Protein AF-A0A7W0GN24-F1 (afdb_monomer_lite)

pLDDT: mean 95.6, std 2.6, range [81.31, 98.0]

Secondary structure (DSSP, 8-state):
-PPPS-----------SS--HHHHS-GGGGG---TT-SGGG--

Sequence (43 aa):
MEKFVVHAGLVAPLPRANVDTDAIIPKQFLKSIRRTGFGPNLF

Foldseek 3Di:
DDDDDDDDDDDDDDPDPPCDPCNQANPVVVVDPDPPDDVVRGD

Radius of gyration: 13.97 Å; chains: 1; bounding box: 26×26×33 Å

Structure (mmCIF, N/CA/C/O backbone):
data_AF-A0A7W0GN24-F1
#
_entry.id   AF-A0A7W0GN24-F1
#
loop_
_atom_site.group_PDB
_atom_site.id
_atom_site.type_symbol
_atom_site.label_atom_id
_atom_site.label_alt_id
_atom_site.label_comp_id
_atom_site.label_asym_id
_atom_site.label_entity_id
_atom_site.label_seq_id
_atom_site.pdbx_PDB_ins_code
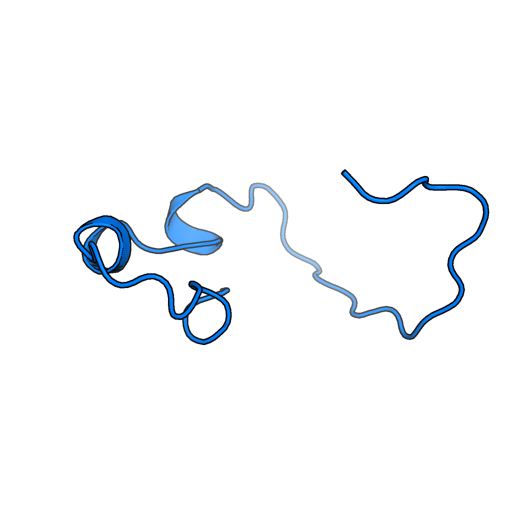_atom_site.Cartn_x
_atom_site.Cartn_y
_atom_site.Cartn_z
_atom_site.occupancy
_atom_site.B_iso_or_equiv
_atom_site.auth_seq_id
_atom_site.auth_comp_id
_atom_site.auth_asym_id
_atom_site.auth_atom_id
_atom_site.pdbx_PDB_model_num
ATOM 1 N N . MET A 1 1 ? -6.451 -16.986 -1.203 1.00 81.31 1 MET A N 1
ATOM 2 C CA . MET A 1 1 ? -5.592 -16.301 -2.190 1.00 81.31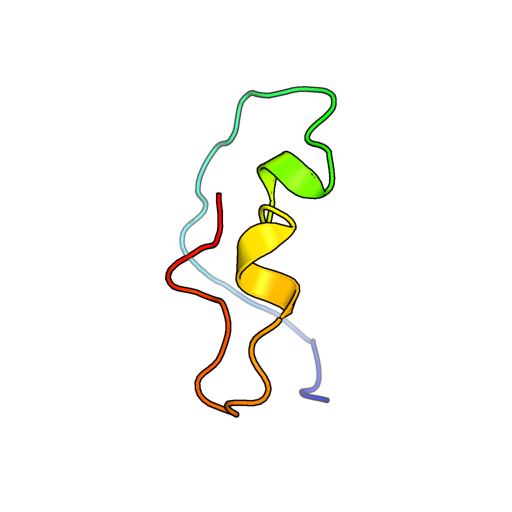 1 MET A CA 1
ATOM 3 C C . MET A 1 1 ? -6.242 -16.451 -3.543 1.00 81.31 1 MET A C 1
ATOM 5 O O . MET A 1 1 ? -6.652 -17.558 -3.871 1.00 81.31 1 MET A O 1
ATOM 9 N N . GLU A 1 2 ? -6.359 -15.359 -4.288 1.00 92.38 2 GLU A N 1
ATOM 10 C CA . GLU A 1 2 ? -6.845 -15.397 -5.667 1.00 92.38 2 GLU A CA 1
ATOM 11 C C . GLU A 1 2 ? -5.696 -15.761 -6.615 1.00 92.38 2 GLU A C 1
ATOM 13 O O . GLU A 1 2 ? -4.547 -15.379 -6.384 1.00 92.38 2 GLU A O 1
ATOM 18 N N . LYS A 1 3 ? -5.987 -16.546 -7.659 1.00 95.69 3 LYS A N 1
ATOM 19 C CA . LYS A 1 3 ? -4.978 -16.980 -8.632 1.00 95.69 3 LYS A CA 1
ATOM 20 C C . LYS A 1 3 ? -4.589 -15.800 -9.520 1.00 95.69 3 LYS A C 1
ATOM 22 O O . LYS A 1 3 ? -5.431 -15.253 -10.223 1.00 95.69 3 LYS A O 1
ATOM 27 N N . PHE A 1 4 ? -3.306 -15.461 -9.541 1.00 95.81 4 PHE A N 1
ATOM 28 C CA . PHE A 1 4 ? -2.770 -14.446 -10.442 1.00 95.81 4 PHE A CA 1
ATOM 29 C C . PHE A 1 4 ? -2.433 -15.072 -11.807 1.00 95.81 4 PHE A C 1
ATOM 31 O O . PHE A 1 4 ? -1.703 -16.061 -11.860 1.00 95.81 4 PHE A O 1
ATOM 38 N N . VAL A 1 5 ? -2.981 -14.531 -12.902 1.00 96.88 5 VAL A N 1
ATOM 39 C CA . VAL A 1 5 ? -2.714 -15.001 -14.281 1.00 96.88 5 VAL A CA 1
ATOM 40 C C . VAL A 1 5 ? -2.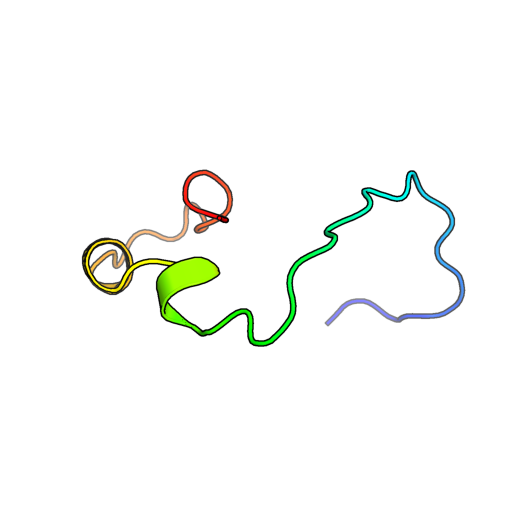341 -13.818 -15.170 1.00 96.88 5 VAL A C 1
ATOM 42 O O . VAL A 1 5 ? -1.178 -13.653 -15.517 1.00 96.88 5 VAL A O 1
ATOM 45 N N . VAL A 1 6 ? -3.317 -12.968 -15.492 1.00 96.81 6 VAL A N 1
ATOM 46 C CA . VAL A 1 6 ? -3.136 -11.702 -16.209 1.00 96.81 6 VAL A CA 1
ATOM 47 C C . VAL A 1 6 ? -4.087 -10.686 -15.582 1.00 96.81 6 VAL A C 1
ATOM 49 O O . VAL A 1 6 ? -5.259 -10.992 -15.375 1.00 96.81 6 VAL A O 1
ATOM 52 N N . HIS A 1 7 ? -3.585 -9.491 -15.273 1.00 95.88 7 HIS A N 1
ATOM 53 C CA . HIS A 1 7 ? -4.380 -8.372 -14.771 1.00 95.88 7 HIS A CA 1
ATOM 54 C C . HIS A 1 7 ? -4.168 -7.157 -15.677 1.00 95.88 7 HIS A C 1
ATOM 56 O O . HIS A 1 7 ? -3.030 -6.756 -15.913 1.00 95.88 7 HIS A O 1
ATOM 62 N N . ALA A 1 8 ? -5.261 -6.584 -16.177 1.00 97.56 8 ALA A N 1
ATOM 63 C CA . ALA A 1 8 ? -5.272 -5.329 -16.918 1.00 97.56 8 ALA A CA 1
ATOM 64 C C . ALA A 1 8 ? -6.039 -4.288 -16.097 1.00 97.56 8 ALA A C 1
ATOM 66 O O . ALA A 1 8 ? -7.142 -4.565 -15.624 1.00 97.56 8 ALA A O 1
ATOM 67 N N . GLY A 1 9 ? -5.458 -3.104 -15.921 1.00 97.12 9 GLY A N 1
ATOM 68 C CA . GLY A 1 9 ? -6.015 -2.064 -15.065 1.00 97.12 9 GLY A CA 1
ATOM 69 C C . GLY A 1 9 ? -5.328 -0.718 -15.261 1.00 97.12 9 GLY A C 1
ATOM 70 O O . GLY A 1 9 ? -4.331 -0.606 -15.975 1.00 97.12 9 GLY A O 1
ATOM 71 N N . LEU A 1 10 ? -5.890 0.312 -14.630 1.00 98.00 10 LEU A N 1
ATOM 72 C CA . LEU A 1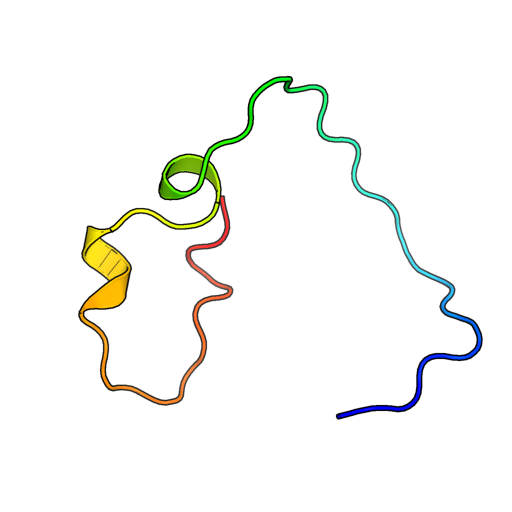 10 ? -5.321 1.656 -14.625 1.00 98.00 10 LEU A CA 1
ATOM 73 C C . LEU A 1 10 ? -4.052 1.694 -13.761 1.00 98.00 10 LEU A C 1
ATOM 75 O O . LEU A 1 10 ? -4.027 1.143 -12.663 1.00 98.00 10 LEU A O 1
ATOM 79 N N . VAL A 1 11 ? -3.018 2.384 -14.243 1.00 97.38 11 VAL A N 1
ATOM 80 C CA . VAL A 1 11 ? -1.762 2.592 -13.509 1.00 97.38 11 VAL A CA 1
ATOM 81 C C . VAL A 1 11 ? -1.753 3.982 -12.874 1.00 97.38 11 VAL A C 1
ATOM 83 O O . VAL A 1 11 ? -2.159 4.955 -13.506 1.00 97.38 11 VAL A O 1
ATOM 86 N N . ALA A 1 12 ? -1.246 4.081 -11.642 1.00 96.62 12 ALA A N 1
ATOM 87 C CA . ALA A 1 12 ? -1.001 5.343 -10.947 1.00 96.62 12 ALA A CA 1
ATOM 88 C C . ALA A 1 12 ? 0.518 5.552 -10.751 1.00 96.62 12 ALA A C 1
ATOM 90 O O . ALA A 1 12 ? 1.152 4.734 -10.081 1.00 96.62 12 ALA A O 1
ATOM 91 N N . PRO A 1 13 ? 1.133 6.602 -11.328 1.00 97.00 13 PRO A N 1
ATOM 92 C CA . PRO A 1 13 ? 2.552 6.884 -11.127 1.00 97.00 13 PRO A CA 1
ATOM 93 C C . PRO A 1 13 ? 2.814 7.449 -9.722 1.00 97.00 13 PRO A C 1
ATOM 95 O O . PRO A 1 13 ? 2.138 8.379 -9.289 1.00 97.00 13 PRO A O 1
ATOM 98 N N . LEU A 1 14 ? 3.837 6.935 -9.031 1.00 96.06 14 LEU A N 1
ATOM 99 C CA . LEU A 1 14 ? 4.279 7.421 -7.717 1.00 96.06 14 LEU A CA 1
ATOM 100 C C . LEU A 1 14 ? 5.790 7.728 -7.751 1.00 96.06 14 LEU A C 1
ATOM 102 O O . LEU A 1 14 ? 6.599 6.843 -7.473 1.00 96.06 14 LEU A O 1
ATOM 106 N N . PRO A 1 15 ? 6.208 8.959 -8.110 1.00 95.62 15 PRO A N 1
ATOM 107 C CA . PRO A 1 15 ? 7.620 9.321 -8.263 1.00 95.62 15 PRO A CA 1
ATOM 108 C C . PRO A 1 15 ? 8.273 9.631 -6.904 1.00 95.62 15 PRO A C 1
ATOM 110 O O . PRO A 1 15 ? 8.715 10.749 -6.642 1.00 95.62 15 PRO A O 1
ATOM 113 N N . ARG A 1 16 ? 8.306 8.639 -6.010 1.00 95.69 16 ARG A N 1
ATOM 114 C CA . ARG A 1 16 ? 8.938 8.723 -4.688 1.00 95.69 16 ARG A CA 1
ATOM 115 C C . ARG A 1 16 ? 9.873 7.537 -4.487 1.00 95.69 16 ARG A C 1
ATOM 117 O O . ARG A 1 16 ? 9.442 6.391 -4.546 1.00 95.69 16 ARG A O 1
ATOM 124 N N . ALA A 1 17 ? 11.147 7.817 -4.234 1.00 96.50 17 ALA A N 1
ATOM 125 C CA . ALA A 1 17 ? 12.087 6.810 -3.751 1.00 96.50 17 ALA A CA 1
ATOM 126 C C . ALA A 1 17 ? 11.920 6.625 -2.235 1.00 96.50 17 ALA A C 1
ATOM 128 O O . ALA A 1 17 ? 11.487 7.549 -1.549 1.00 96.50 17 ALA A O 1
ATOM 129 N N . ASN A 1 18 ? 12.306 5.456 -1.717 1.00 97.06 18 ASN A N 1
ATOM 130 C CA . ASN A 1 18 ? 12.315 5.153 -0.279 1.00 97.06 18 ASN A CA 1
ATOM 131 C C . ASN A 1 18 ? 10.946 5.322 0.407 1.00 97.06 18 ASN A C 1
ATOM 133 O O . ASN A 1 18 ? 10.862 5.861 1.506 1.00 97.06 18 ASN A O 1
ATOM 137 N N . VAL A 1 19 ? 9.869 4.873 -0.242 1.00 96.50 19 VAL A N 1
ATOM 138 C CA . VAL A 1 19 ? 8.546 4.790 0.392 1.00 96.50 19 VAL A CA 1
ATOM 139 C C . VAL A 1 19 ? 8.612 3.756 1.521 1.00 96.50 19 VAL A C 1
ATOM 141 O O . VAL A 1 19 ? 8.753 2.563 1.257 1.00 96.50 19 VAL A O 1
ATOM 144 N N . ASP A 1 20 ? 8.556 4.222 2.767 1.00 97.25 20 ASP A N 1
ATOM 145 C CA . ASP A 1 20 ? 8.629 3.377 3.960 1.00 97.25 20 ASP A CA 1
ATOM 146 C C . ASP A 1 20 ? 7.248 2.868 4.418 1.00 97.25 20 ASP A C 1
ATOM 148 O O . ASP A 1 20 ? 6.210 3.143 3.812 1.00 97.25 20 ASP A O 1
ATOM 152 N N . THR A 1 21 ? 7.228 2.073 5.489 1.00 97.50 21 THR A N 1
ATOM 153 C CA . THR A 1 21 ? 5.997 1.451 5.989 1.00 97.50 21 THR A CA 1
ATOM 154 C C . THR A 1 21 ? 5.017 2.450 6.595 1.00 97.50 21 THR A C 1
ATOM 156 O O . THR A 1 21 ? 3.815 2.241 6.461 1.00 97.50 21 THR A O 1
ATOM 159 N N . ASP A 1 22 ? 5.498 3.521 7.234 1.00 96.38 22 ASP A N 1
ATOM 160 C CA . ASP A 1 22 ? 4.624 4.558 7.798 1.00 96.38 22 ASP A CA 1
ATOM 161 C C . ASP A 1 22 ? 4.032 5.437 6.684 1.00 96.38 22 ASP A C 1
ATOM 163 O O . ASP A 1 22 ? 2.898 5.894 6.811 1.00 96.38 22 ASP A O 1
ATOM 167 N N . ALA A 1 23 ? 4.749 5.618 5.569 1.00 96.38 23 ALA A N 1
ATOM 168 C CA . ALA A 1 23 ? 4.235 6.269 4.369 1.00 96.38 23 ALA A CA 1
ATOM 169 C C . ALA A 1 23 ? 3.146 5.443 3.670 1.00 96.38 23 ALA A C 1
ATOM 171 O O . ALA A 1 23 ? 2.269 6.026 3.049 1.00 96.38 23 ALA A O 1
ATOM 172 N N . ILE A 1 24 ? 3.198 4.108 3.741 1.00 97.44 24 ILE A N 1
ATOM 173 C CA . ILE A 1 24 ? 2.155 3.227 3.185 1.00 97.44 24 ILE A CA 1
ATOM 174 C C . ILE A 1 24 ? 0.939 3.173 4.115 1.00 97.44 24 ILE A C 1
ATOM 176 O O . ILE A 1 24 ? -0.198 3.202 3.644 1.00 97.44 24 ILE A O 1
ATOM 180 N N . ILE A 1 25 ? 1.177 3.039 5.421 1.00 97.69 25 ILE A N 1
ATOM 181 C CA . ILE A 1 25 ? 0.136 2.962 6.445 1.00 97.69 25 ILE A CA 1
ATOM 182 C C . ILE A 1 25 ? 0.686 3.447 7.798 1.00 97.69 25 ILE A C 1
ATOM 184 O O . ILE A 1 25 ? 1.434 2.727 8.464 1.00 97.69 25 ILE A O 1
ATOM 188 N N . PRO A 1 26 ? 0.279 4.634 8.275 1.00 97.38 26 PRO A N 1
ATOM 189 C CA . PRO A 1 26 ? 0.763 5.145 9.550 1.00 97.38 26 PRO A CA 1
ATOM 190 C C . PRO A 1 26 ? 0.395 4.251 10.745 1.00 97.38 26 PRO A C 1
ATOM 192 O O . PRO A 1 26 ? -0.751 3.796 10.888 1.00 97.38 26 PRO A O 1
ATOM 195 N N . LYS A 1 27 ? 1.343 4.050 11.669 1.00 96.50 27 LYS A N 1
ATOM 196 C CA . LYS A 1 27 ? 1.188 3.136 12.821 1.00 96.50 27 LYS A CA 1
ATOM 197 C C . LYS A 1 27 ? -0.062 3.348 13.686 1.00 96.50 27 LYS A C 1
ATOM 199 O O . LYS A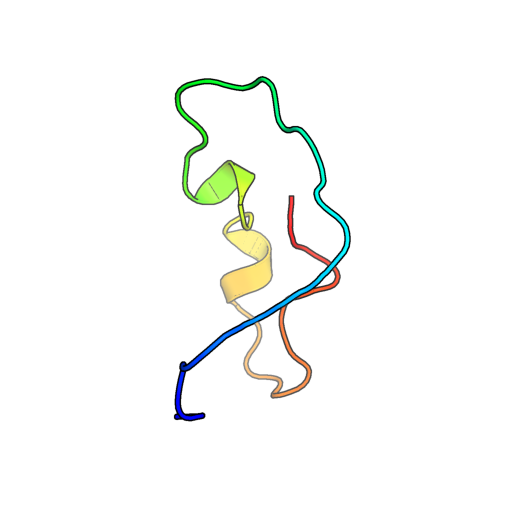 1 27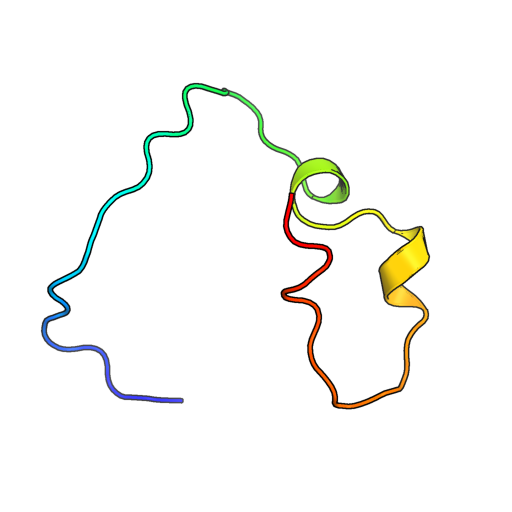 ? -0.534 2.399 14.314 1.00 96.50 27 LYS A O 1
ATOM 204 N N . GLN A 1 28 ? -0.620 4.563 13.760 1.00 95.38 28 GLN A N 1
ATOM 205 C CA . GLN A 1 28 ? -1.823 4.837 14.559 1.00 95.38 28 GLN A CA 1
ATOM 206 C C . GLN A 1 28 ? -3.045 4.041 14.090 1.00 95.38 28 GLN A C 1
ATOM 208 O O . GLN A 1 28 ? -3.906 3.712 14.910 1.00 95.38 28 GLN A O 1
ATOM 213 N N . PHE A 1 29 ? -3.105 3.692 12.804 1.00 95.31 29 PHE A N 1
ATOM 214 C CA . PHE A 1 29 ? -4.227 2.951 12.239 1.00 95.31 29 PHE A CA 1
ATOM 215 C C . PHE A 1 29 ? -4.141 1.453 12.543 1.00 95.31 29 PHE A C 1
ATOM 217 O O . PHE A 1 29 ? -5.172 0.790 12.634 1.00 95.31 29 PHE A O 1
ATOM 224 N N . LEU A 1 30 ? -2.945 0.930 12.835 1.00 95.38 30 LEU A N 1
ATOM 225 C CA . LEU A 1 30 ? -2.691 -0.497 13.081 1.00 95.38 30 LEU A CA 1
ATOM 226 C C . LEU A 1 30 ? -3.250 -1.022 14.416 1.00 95.38 30 LEU A C 1
ATOM 228 O O . LEU A 1 30 ? -3.120 -2.202 14.724 1.00 95.38 30 LEU A O 1
ATOM 232 N N . LYS A 1 31 ? -3.903 -0.167 15.211 1.00 95.12 31 LYS A N 1
ATOM 233 C CA . LYS A 1 31 ? -4.602 -0.561 16.447 1.00 95.12 31 LYS A CA 1
ATOM 234 C C . LYS A 1 31 ? -6.016 -1.095 16.198 1.00 95.12 31 LYS A C 1
ATOM 236 O O . LYS A 1 31 ? -6.672 -1.553 17.133 1.00 95.12 31 LYS A O 1
ATOM 241 N N . SER A 1 32 ? -6.521 -0.999 14.967 1.00 92.00 32 SER A N 1
ATOM 242 C CA . SER A 1 32 ? -7.868 -1.462 14.635 1.00 92.00 32 SER A CA 1
ATOM 243 C C . SER A 1 32 ? -7.961 -2.989 14.664 1.00 92.00 32 SER A C 1
ATOM 245 O O . SER A 1 32 ? -7.229 -3.680 13.965 1.00 92.00 32 SER A O 1
ATOM 247 N N . ILE A 1 33 ? -8.937 -3.508 15.409 1.00 94.00 33 ILE A N 1
ATOM 248 C CA . ILE A 1 33 ? -9.343 -4.925 15.388 1.00 94.00 33 ILE A CA 1
ATOM 249 C C . ILE A 1 33 ? -10.526 -5.184 14.438 1.00 94.00 33 ILE A C 1
ATOM 251 O O . ILE A 1 33 ? -11.017 -6.308 14.324 1.00 94.00 33 ILE A O 1
ATOM 255 N N . ARG A 1 34 ? -11.042 -4.133 13.785 1.00 94.00 34 ARG A N 1
ATOM 256 C CA . ARG A 1 34 ? -12.218 -4.220 12.911 1.00 94.00 34 ARG A CA 1
ATOM 257 C C . ARG A 1 34 ? -11.831 -4.821 11.562 1.00 94.00 34 ARG A C 1
ATOM 259 O O . ARG A 1 34 ? -10.842 -4.427 10.954 1.00 94.00 34 ARG A O 1
ATOM 266 N N . ARG A 1 35 ? -12.671 -5.717 11.038 1.00 93.25 35 ARG A N 1
ATOM 267 C CA . ARG A 1 35 ? -12.467 -6.399 9.744 1.00 93.25 35 ARG A CA 1
ATOM 268 C C . ARG A 1 35 ? -13.045 -5.612 8.559 1.00 93.25 35 ARG A C 1
ATOM 270 O O . ARG A 1 35 ? -13.630 -6.197 7.658 1.00 93.25 35 ARG A O 1
ATOM 277 N N . THR A 1 36 ? -12.911 -4.288 8.580 1.00 94.38 36 THR A N 1
ATOM 278 C CA . THR A 1 36 ? -13.428 -3.376 7.539 1.00 94.38 36 THR A CA 1
ATOM 279 C C . THR A 1 36 ? -12.369 -2.972 6.507 1.00 94.38 36 THR A C 1
ATOM 281 O O . THR A 1 36 ? -12.686 -2.274 5.553 1.00 94.38 36 THR A O 1
ATOM 284 N N . GLY A 1 37 ? -11.120 -3.416 6.684 1.00 94.06 37 GLY A N 1
ATOM 285 C CA . GLY A 1 37 ? -9.996 -3.088 5.806 1.00 94.06 37 GLY A CA 1
ATOM 286 C C . GLY A 1 37 ? -9.297 -1.771 6.161 1.00 94.06 37 GLY A C 1
ATOM 287 O O . GLY A 1 37 ? -9.807 -0.964 6.936 1.00 94.06 37 GLY A O 1
ATOM 288 N N . PHE A 1 38 ? -8.106 -1.581 5.587 1.00 96.19 38 PHE A N 1
ATOM 289 C CA . PHE A 1 38 ? -7.236 -0.416 5.813 1.00 96.19 38 PHE A CA 1
ATOM 290 C C . PHE A 1 38 ? -7.143 0.528 4.608 1.00 96.19 38 PHE A C 1
ATOM 292 O O . PHE A 1 38 ? -6.475 1.550 4.699 1.00 96.19 38 PHE A O 1
ATOM 299 N N . GLY A 1 39 ? -7.837 0.216 3.507 1.00 95.81 39 GLY A N 1
ATOM 300 C CA . GLY A 1 39 ? -7.776 0.970 2.249 1.00 95.81 39 GLY A CA 1
ATOM 301 C C . GLY A 1 39 ? -7.959 2.490 2.377 1.00 95.81 39 GLY A C 1
ATOM 302 O O . GLY A 1 39 ? -7.204 3.207 1.732 1.00 95.81 39 GLY A O 1
ATOM 303 N N . PRO A 1 40 ? -8.874 3.010 3.224 1.00 95.62 40 PRO A N 1
ATOM 304 C CA . PRO A 1 40 ? -9.034 4.458 3.402 1.00 95.62 40 PRO A CA 1
ATOM 305 C C . PRO A 1 40 ? -7.811 5.188 3.976 1.00 95.62 40 PRO A C 1
ATOM 307 O O . PRO A 1 40 ? -7.754 6.407 3.885 1.00 95.62 40 PRO A O 1
ATOM 310 N N . ASN A 1 41 ? -6.869 4.459 4.581 1.00 96.06 41 ASN A N 1
ATOM 311 C CA . ASN A 1 41 ? -5.648 5.005 5.179 1.00 96.06 41 ASN A CA 1
ATOM 312 C C . ASN A 1 41 ? -4.390 4.600 4.386 1.00 96.06 41 ASN A C 1
ATOM 314 O O . ASN A 1 41 ? -3.300 4.588 4.952 1.00 96.06 41 ASN A O 1
ATOM 318 N N . LEU A 1 42 ? -4.550 4.165 3.129 1.00 97.00 42 LEU A N 1
ATOM 319 C CA . LEU A 1 42 ? -3.434 3.884 2.231 1.00 97.00 42 LEU A CA 1
ATOM 320 C C . LEU A 1 42 ? -2.838 5.210 1.743 1.00 97.00 42 LEU A C 1
ATOM 322 O O . LEU A 1 42 ? -3.554 5.983 1.104 1.00 97.00 42 LEU A O 1
ATOM 326 N N . PHE A 1 43 ? -1.535 5.389 1.968 1.00 95.00 43 PHE A N 1
ATOM 327 C CA . PHE A 1 43 ? -0.793 6.627 1.689 1.00 95.00 43 PHE A CA 1
ATOM 328 C C . PHE A 1 43 ? -1.343 7.851 2.441 1.00 95.00 43 PHE A C 1
ATOM 330 O O . PHE A 1 43 ? -1.462 8.935 1.821 1.00 95.00 43 PHE A O 1
#